Protein AF-A0A8M6Z2R4-F1 (afdb_monomer_lite)

pLDDT: mean 77.07, std 21.03, range [27.17, 95.81]

Foldseek 3Di:
DAEAAAEEAEACVFCVPVVVCCVVPPQVVVQVCCCVPPVYGYYYDYQPPDPDPVSRDDPVVSVVVQVVNVVRHDAHHYEYEDEFFPHDDFDDQKAQPVVLVVVVVVCVVVVHDCVVVPVQWDWDVVDVVTITGGPDRPPDPVDDTDTPPDDDDDPDDPDRDDPDYDYCPDDD

Sequence (172 aa):
MACVQVYLCSNPEDSVVERTLIRQKVFPRLREYCRSTYGLDFRVIDPYEATKPKNWPTQQERLRILEDCWNNSLHSFFVGLVGEQYGDACLPEQVEASEFQLILQVCQRMGFKTDVLEKCYRRDENTIPPSFCMLEPSRRCKQTSVQASNAFFYMERDSLDLLHFITISGCK

Radius of gyration: 19.29 Å; chains: 1; bounding box: 48×36×45 Å

Secondary structure (DSSP, 8-state):
--EEEEEEE--TTTSHHHHHHIIIIIHHHHHHHHHHHHS-EEEEE-TT-SSSGGGSPPHHHHHHHHHHHHHHSSS--EEEEE-SB----PPPSEEEHHHHHHHHHHHHHTT---HHHHHHEEEETTSSS-EEEESS--TT------B-SS-------SS----EEEE-----

Structure (mmCIF, N/CA/C/O backbone):
data_AF-A0A8M6Z2R4-F1
#
_entry.id   AF-A0A8M6Z2R4-F1
#
loop_
_atom_site.group_PDB
_atom_site.id
_atom_site.type_symbol
_atom_site.label_atom_id
_atom_site.label_alt_id
_atom_site.label_comp_id
_atom_site.label_asym_id
_atom_site.label_entity_id
_atom_site.label_seq_id
_atom_site.pdbx_PDB_ins_code
_atom_site.Cartn_x
_atom_site.Cartn_y
_atom_site.Cartn_z
_atom_site.occupancy
_atom_site.B_iso_or_equiv
_atom_site.auth_seq_id
_atom_site.auth_comp_id
_atom_site.auth_asym_id
_atom_site.auth_atom_id
_atom_site.pdbx_PDB_model_num
ATOM 1 N N . MET A 1 1 ? -20.241 -15.516 11.675 1.00 68.94 1 MET A N 1
ATOM 2 C CA . MET A 1 1 ? -20.640 -14.164 12.122 1.00 68.94 1 MET A CA 1
ATOM 3 C C . MET A 1 1 ? -20.086 -13.187 11.105 1.00 68.94 1 MET A C 1
ATOM 5 O O . MET A 1 1 ? -18.931 -13.345 10.731 1.00 68.94 1 MET A O 1
ATOM 9 N N . ALA A 1 2 ? -20.903 -12.271 10.598 1.00 84.75 2 ALA A N 1
ATOM 10 C CA . ALA A 1 2 ? -20.452 -11.267 9.639 1.00 84.75 2 ALA A CA 1
ATOM 11 C C . ALA A 1 2 ? -19.454 -10.297 10.314 1.00 84.75 2 ALA A C 1
ATOM 13 O O . ALA A 1 2 ? -19.608 -9.976 11.496 1.00 84.75 2 ALA A O 1
ATOM 14 N N . CYS A 1 3 ? -18.402 -9.898 9.593 1.00 85.25 3 CYS A N 1
ATOM 15 C CA . CYS A 1 3 ? -17.281 -9.120 10.127 1.00 85.25 3 CYS A CA 1
ATOM 16 C C . CYS A 1 3 ? -17.000 -7.909 9.236 1.00 85.25 3 CYS A C 1
ATOM 18 O O . CYS A 1 3 ? -16.876 -8.045 8.023 1.00 85.25 3 CYS A O 1
ATOM 20 N N . VAL A 1 4 ? -16.873 -6.731 9.842 1.00 86.12 4 VAL A N 1
ATOM 21 C CA . VAL A 1 4 ? -16.388 -5.527 9.163 1.00 86.12 4 VAL A CA 1
ATOM 22 C C . VAL A 1 4 ? -14.878 -5.457 9.358 1.00 86.12 4 VAL A C 1
ATOM 24 O O . VAL A 1 4 ? -14.408 -5.353 10.494 1.00 86.12 4 VAL A O 1
ATOM 27 N N . GLN A 1 5 ? -14.122 -5.520 8.264 1.00 87.06 5 GLN A N 1
ATOM 28 C CA . GLN A 1 5 ? -12.666 -5.383 8.273 1.00 87.06 5 GLN A CA 1
ATOM 29 C C . GLN A 1 5 ? -12.277 -4.025 7.714 1.00 87.06 5 GLN A C 1
ATOM 31 O O . GLN A 1 5 ? -12.668 -3.693 6.602 1.00 87.06 5 GLN A O 1
ATOM 36 N N . VAL A 1 6 ? -11.501 -3.259 8.476 1.00 88.00 6 VAL A N 1
ATOM 37 C CA . VAL A 1 6 ? -11.020 -1.931 8.088 1.00 88.00 6 VAL A CA 1
ATOM 38 C C . VAL A 1 6 ? -9.498 -1.931 8.039 1.00 88.00 6 VAL A C 1
ATOM 40 O O . VAL A 1 6 ? -8.845 -2.186 9.046 1.00 88.00 6 VAL A O 1
ATOM 43 N N . TYR A 1 7 ? -8.929 -1.612 6.886 1.00 89.44 7 TYR A N 1
ATOM 44 C CA . TYR A 1 7 ? -7.519 -1.320 6.690 1.00 89.44 7 TYR A CA 1
ATOM 45 C C . TYR A 1 7 ? -7.204 0.100 7.163 1.00 89.44 7 TYR A C 1
ATOM 47 O O . TYR A 1 7 ? -7.816 1.068 6.703 1.00 89.44 7 TYR A O 1
ATOM 55 N N . LEU A 1 8 ? -6.240 0.225 8.074 1.00 89.06 8 LEU A N 1
ATOM 56 C CA . LEU A 1 8 ? -5.723 1.513 8.521 1.00 89.06 8 LEU A CA 1
ATOM 57 C C . LEU A 1 8 ? -4.504 1.896 7.678 1.00 89.06 8 LEU A C 1
ATOM 59 O O . LEU A 1 8 ? -3.413 1.361 7.862 1.00 89.06 8 LEU A O 1
ATOM 63 N N . CYS A 1 9 ? -4.687 2.844 6.765 1.00 87.62 9 CYS A N 1
ATOM 64 C CA . CYS A 1 9 ? -3.608 3.406 5.969 1.00 87.62 9 CYS A CA 1
ATOM 65 C C . CYS A 1 9 ? -3.033 4.635 6.664 1.00 87.62 9 CYS A C 1
ATOM 67 O O . CYS A 1 9 ? -3.730 5.630 6.852 1.00 87.62 9 CYS A O 1
ATOM 69 N N . SER A 1 10 ? -1.755 4.597 7.019 1.00 86.12 10 SER A N 1
ATOM 70 C CA . SER A 1 10 ? -1.067 5.754 7.580 1.00 86.12 10 SER A CA 1
ATOM 71 C C . SER A 1 10 ? 0.442 5.662 7.391 1.00 86.12 10 SER A C 1
ATOM 73 O O . SER A 1 10 ? 0.979 4.589 7.104 1.00 86.12 10 SER A O 1
ATOM 75 N N . ASN A 1 11 ? 1.137 6.783 7.582 1.00 85.19 11 ASN A N 1
ATOM 76 C CA . ASN A 1 11 ? 2.575 6.756 7.816 1.00 85.19 11 ASN A CA 1
ATOM 77 C C . ASN A 1 11 ? 2.825 6.327 9.276 1.00 85.19 11 ASN A C 1
ATOM 79 O O . ASN A 1 11 ? 2.390 7.037 10.192 1.00 85.19 11 ASN A O 1
ATOM 83 N N . PRO A 1 12 ? 3.495 5.188 9.532 1.00 85.50 12 PRO A N 1
ATOM 84 C CA . PRO A 1 12 ? 3.684 4.693 10.888 1.00 85.50 12 PRO A CA 1
ATOM 85 C C . PRO A 1 12 ? 4.557 5.587 11.764 1.00 85.50 12 PRO A C 1
ATOM 87 O O . PRO A 1 12 ? 4.402 5.523 12.980 1.00 85.50 12 PRO A O 1
ATOM 90 N N . GLU A 1 13 ? 5.444 6.385 11.171 1.00 85.38 13 GLU A N 1
ATOM 91 C CA . GLU A 1 13 ? 6.361 7.270 11.895 1.00 85.38 13 GLU A CA 1
ATOM 92 C C . GLU A 1 13 ? 5.691 8.585 12.301 1.00 85.38 13 GLU A C 1
ATOM 94 O O . GLU A 1 13 ? 5.957 9.101 13.383 1.00 85.38 13 GLU A O 1
ATOM 99 N N . ASP A 1 14 ? 4.776 9.081 11.469 1.00 85.94 14 ASP A N 1
ATOM 100 C CA . ASP A 1 14 ? 4.087 10.359 11.676 1.00 85.94 14 ASP A CA 1
ATOM 101 C C . ASP A 1 14 ? 2.829 10.210 12.546 1.00 85.94 14 ASP A C 1
ATOM 103 O O . ASP A 1 14 ? 2.521 11.060 13.369 1.00 85.94 14 ASP A O 1
ATOM 107 N N . SER A 1 15 ? 2.126 9.078 12.431 1.00 87.88 15 SER A N 1
ATOM 108 C CA . SER A 1 15 ? 0.830 8.852 13.098 1.00 87.88 15 SER A CA 1
ATOM 109 C C . SER A 1 15 ? 0.908 8.038 14.400 1.00 87.88 15 SER A C 1
ATOM 111 O O . SER A 1 15 ? -0.045 7.347 14.771 1.00 87.88 15 SER A O 1
ATOM 113 N N . VAL A 1 16 ? 2.052 8.039 15.097 1.00 88.50 16 VAL A N 1
ATOM 114 C CA . VAL A 1 16 ? 2.282 7.181 16.283 1.00 88.50 16 VAL A CA 1
ATOM 115 C C . VAL A 1 16 ? 1.273 7.468 17.398 1.00 88.50 16 VAL A C 1
ATOM 117 O O . VAL A 1 16 ? 0.697 6.540 17.982 1.00 88.50 16 VAL A O 1
ATOM 120 N N . VAL A 1 17 ? 1.052 8.748 17.704 1.00 89.94 17 VAL A N 1
ATOM 121 C CA . VAL A 1 17 ? 0.176 9.181 18.802 1.00 89.94 17 VAL A CA 1
ATOM 122 C C . VAL A 1 17 ? -1.278 8.872 18.463 1.00 89.94 17 VAL A C 1
ATOM 124 O O . VAL A 1 17 ? -2.006 8.300 19.278 1.00 89.94 17 VAL A O 1
ATOM 127 N N . GLU A 1 18 ? -1.691 9.176 17.240 1.00 88.50 18 GLU A N 1
ATOM 128 C CA . GLU A 1 18 ? -3.052 9.016 16.750 1.00 88.50 18 GLU A CA 1
ATOM 129 C C . GLU A 1 18 ? -3.415 7.544 16.646 1.00 88.50 18 GLU A C 1
ATOM 131 O O . GLU A 1 18 ? -4.447 7.142 17.178 1.00 88.50 18 GLU A O 1
ATOM 136 N N . ARG A 1 19 ? -2.542 6.706 16.072 1.00 89.50 19 ARG A N 1
ATOM 137 C CA . ARG A 1 19 ? -2.745 5.249 16.038 1.00 89.50 19 ARG A CA 1
ATOM 138 C C . ARG A 1 19 ? -2.880 4.676 17.441 1.00 89.50 19 ARG A C 1
ATOM 140 O O . ARG A 1 19 ? -3.771 3.861 17.684 1.00 89.50 19 ARG A O 1
ATOM 147 N N . THR A 1 20 ? -2.051 5.132 18.380 1.00 90.31 20 THR A N 1
ATOM 148 C CA . THR A 1 20 ? -2.118 4.690 19.780 1.00 90.31 20 THR A CA 1
ATOM 149 C C . THR A 1 20 ? -3.448 5.084 20.422 1.00 90.31 20 THR A C 1
ATOM 151 O O . THR A 1 20 ? -4.127 4.237 21.009 1.00 90.31 20 THR A O 1
ATOM 154 N N . LEU A 1 21 ? -3.869 6.343 20.278 1.00 91.69 21 LEU A N 1
ATOM 155 C CA . LEU A 1 21 ? -5.124 6.845 20.839 1.00 91.69 21 LEU A CA 1
ATOM 156 C C . LEU A 1 21 ? -6.351 6.190 20.203 1.00 91.69 21 LEU A C 1
ATOM 158 O O . LEU A 1 21 ? -7.264 5.779 20.921 1.00 91.69 21 LEU A O 1
ATOM 162 N N . ILE A 1 22 ? -6.370 6.052 18.879 1.00 90.56 22 ILE A N 1
ATOM 163 C CA . ILE A 1 22 ? -7.442 5.390 18.133 1.00 90.56 22 ILE A CA 1
ATOM 164 C C . ILE A 1 22 ? -7.553 3.928 18.584 1.00 90.56 22 ILE A C 1
ATOM 166 O O . ILE A 1 22 ? -8.648 3.462 18.915 1.00 90.56 22 ILE A O 1
ATOM 170 N N . ARG A 1 23 ? -6.427 3.216 18.697 1.00 91.06 23 ARG A N 1
ATOM 171 C CA . ARG A 1 23 ? -6.404 1.823 19.154 1.00 91.06 23 ARG A CA 1
ATOM 172 C C . ARG A 1 23 ? -6.907 1.658 20.584 1.00 91.06 23 ARG A C 1
ATOM 174 O O . ARG A 1 23 ? -7.620 0.699 20.865 1.00 91.06 23 ARG A O 1
ATOM 181 N N . GLN A 1 24 ? -6.550 2.572 21.482 1.00 92.31 24 GLN A N 1
ATOM 182 C CA . GLN A 1 24 ? -6.943 2.494 22.891 1.00 92.31 24 GLN A CA 1
ATOM 183 C C . GLN A 1 24 ? -8.385 2.950 23.138 1.00 92.31 24 GLN A C 1
ATOM 185 O O . GLN A 1 24 ? -9.075 2.368 23.973 1.00 92.31 24 GLN A O 1
ATOM 190 N N . LYS A 1 25 ? -8.848 3.997 22.446 1.00 91.50 25 LYS A N 1
ATOM 191 C CA . LYS A 1 25 ? -10.119 4.669 22.761 1.00 91.50 25 LYS A CA 1
ATOM 192 C C . LYS A 1 25 ? -11.232 4.393 21.755 1.00 91.50 25 LYS A C 1
ATOM 194 O O . LYS A 1 25 ? -12.391 4.324 22.159 1.00 91.50 25 LYS A O 1
ATOM 199 N N . VAL A 1 26 ? -10.908 4.256 20.470 1.00 90.69 26 VAL A N 1
ATOM 200 C CA . VAL A 1 26 ? -11.900 4.203 19.384 1.00 90.69 26 VAL A CA 1
ATOM 201 C C . VAL A 1 26 ? -12.226 2.762 19.003 1.00 90.69 26 VAL A C 1
ATOM 203 O O . VAL A 1 26 ? -13.393 2.378 19.056 1.00 90.69 26 VAL A O 1
ATOM 206 N N . PHE A 1 27 ? -11.224 1.932 18.690 1.00 90.62 27 PHE A N 1
ATOM 207 C CA . PHE A 1 27 ? -11.462 0.551 18.240 1.00 90.62 27 PHE A CA 1
ATOM 208 C C . PHE A 1 27 ? -12.267 -0.306 19.230 1.00 90.62 27 PHE A C 1
ATOM 210 O O . PHE A 1 27 ? -13.164 -1.017 18.773 1.00 90.62 27 PHE A O 1
ATOM 217 N N . PRO A 1 28 ? -12.038 -0.246 20.560 1.00 93.81 28 PRO A N 1
ATOM 218 C CA . PRO A 1 28 ? -12.834 -1.027 21.505 1.00 93.81 28 PRO A CA 1
ATOM 219 C C . PRO A 1 28 ? -14.302 -0.590 21.530 1.00 93.81 28 PRO A C 1
ATOM 221 O O . PRO A 1 28 ? -15.194 -1.433 21.567 1.00 93.81 28 PRO A O 1
ATOM 224 N N . ARG A 1 29 ? -14.559 0.723 21.451 1.00 93.31 29 ARG A N 1
ATOM 225 C CA . ARG A 1 29 ? -15.919 1.279 21.440 1.00 93.31 29 ARG A CA 1
ATOM 226 C C . ARG A 1 29 ? -16.667 0.926 20.161 1.00 93.31 29 ARG A C 1
ATOM 228 O O . ARG A 1 29 ? -17.821 0.522 20.240 1.00 93.31 29 ARG A O 1
ATOM 235 N N . LEU A 1 30 ? -16.008 1.034 19.006 1.00 90.06 30 LEU A N 1
ATOM 236 C CA . LEU A 1 30 ? -16.590 0.631 17.723 1.00 90.06 30 LEU A CA 1
ATOM 237 C C . LEU A 1 30 ? -16.916 -0.860 17.699 1.00 90.06 30 LEU A C 1
ATOM 239 O O . LEU A 1 30 ? -18.010 -1.237 17.296 1.00 90.06 30 LEU A O 1
ATOM 243 N N . ARG A 1 31 ? -16.009 -1.704 18.201 1.00 92.25 31 ARG A N 1
ATOM 244 C CA . ARG A 1 31 ? -16.250 -3.144 18.301 1.00 92.25 31 ARG A CA 1
ATOM 245 C C . ARG A 1 31 ? -17.448 -3.469 19.182 1.00 92.25 31 ARG A C 1
ATOM 247 O O . ARG A 1 31 ? -18.293 -4.260 18.774 1.00 92.25 31 ARG A O 1
ATOM 254 N N . GLU A 1 32 ? -17.545 -2.846 20.355 1.00 94.50 32 GLU A N 1
ATOM 255 C CA . GLU A 1 32 ? -18.699 -3.038 21.234 1.00 94.50 32 GLU A CA 1
ATOM 256 C C . GLU A 1 32 ? -19.997 -2.573 20.570 1.00 94.50 32 GLU A C 1
ATOM 258 O O . GLU A 1 32 ? -21.003 -3.277 20.614 1.00 94.50 32 GLU A O 1
ATOM 263 N N . TYR A 1 33 ? -19.968 -1.415 19.910 1.00 92.06 33 TYR A N 1
ATOM 264 C CA . TYR A 1 33 ? -21.122 -0.852 19.217 1.00 92.06 33 TYR A CA 1
ATOM 265 C C . TYR A 1 33 ? -21.609 -1.756 18.075 1.00 92.06 33 TYR A C 1
ATOM 267 O O . TYR A 1 33 ? -22.792 -2.091 18.026 1.00 92.06 33 TYR A O 1
ATOM 275 N N . CYS A 1 34 ? -20.706 -2.219 17.204 1.00 89.00 34 CYS A N 1
ATOM 276 C CA . CYS A 1 34 ? -21.031 -3.146 16.118 1.00 89.00 34 CYS A CA 1
ATOM 277 C C . CYS A 1 34 ? -21.599 -4.470 16.645 1.00 89.00 34 CYS A C 1
ATOM 279 O O . CYS A 1 34 ? -22.587 -4.980 16.109 1.00 89.00 34 CYS A O 1
ATOM 281 N N . ARG A 1 35 ? -21.022 -4.993 17.733 1.00 93.12 35 ARG A N 1
ATOM 282 C CA . ARG A 1 35 ? -21.461 -6.247 18.348 1.00 93.12 35 ARG A CA 1
ATOM 283 C C . ARG A 1 35 ? -22.840 -6.127 18.990 1.00 93.12 35 ARG A C 1
ATOM 285 O O . ARG A 1 35 ? -23.686 -6.981 18.755 1.00 93.12 35 ARG A O 1
ATOM 292 N N . SER A 1 36 ? -23.064 -5.088 19.789 1.00 94.44 36 SER A N 1
ATOM 293 C CA . SER A 1 36 ? -24.311 -4.886 20.543 1.00 94.44 36 SER A CA 1
ATOM 294 C C . SER A 1 36 ? -25.478 -4.410 19.676 1.00 94.44 36 SER A C 1
ATOM 296 O O . SER A 1 36 ? -26.610 -4.817 19.918 1.00 94.44 36 SER A O 1
ATOM 298 N N . THR A 1 37 ? -25.213 -3.585 18.660 1.00 92.94 37 THR A N 1
ATOM 299 C CA . THR A 1 37 ? -26.262 -2.964 17.830 1.00 92.94 37 THR A CA 1
ATOM 300 C C . THR A 1 37 ? -26.627 -3.821 16.620 1.00 92.94 37 THR A C 1
ATOM 302 O O . THR A 1 37 ? -27.797 -3.901 16.260 1.00 92.94 37 THR A O 1
ATOM 305 N N . TYR A 1 38 ? -25.640 -4.473 15.995 1.00 89.62 38 TYR A N 1
ATOM 306 C CA . TYR A 1 38 ? -25.831 -5.191 14.728 1.00 89.62 38 TYR A CA 1
ATOM 307 C C . TYR A 1 38 ? -25.484 -6.683 14.804 1.00 89.62 38 TYR A C 1
ATOM 309 O O . TYR A 1 38 ? -25.690 -7.403 13.830 1.00 89.62 38 TYR A O 1
ATOM 317 N N . GLY A 1 39 ? -24.936 -7.171 15.925 1.00 90.25 39 GLY A N 1
ATOM 318 C CA . GLY A 1 39 ? -24.462 -8.555 16.019 1.00 90.25 39 GLY A CA 1
ATOM 319 C C . GLY A 1 39 ? -23.286 -8.852 15.080 1.00 90.25 39 GLY A C 1
ATOM 320 O O . GLY A 1 39 ? -23.124 -9.991 14.640 1.00 90.25 39 GLY A O 1
ATOM 321 N N . LEU A 1 40 ? -22.482 -7.835 14.750 1.00 89.50 40 LEU A N 1
ATOM 322 C CA . LEU A 1 40 ? -21.337 -7.929 13.840 1.00 89.50 40 LEU A CA 1
ATOM 323 C C . LEU A 1 40 ? -20.017 -7.837 14.606 1.00 89.50 40 LEU A C 1
ATOM 325 O O . LEU A 1 40 ? -19.917 -7.110 15.595 1.00 89.50 40 LEU A O 1
ATOM 329 N N . ASP A 1 41 ? -18.990 -8.546 14.136 1.00 89.69 41 ASP A N 1
ATOM 330 C CA . ASP A 1 41 ? -17.624 -8.309 14.612 1.00 89.69 41 ASP A CA 1
ATOM 331 C C . ASP A 1 41 ? -16.997 -7.140 13.839 1.00 89.69 41 ASP A C 1
ATOM 333 O O . ASP A 1 41 ? -17.318 -6.895 12.675 1.00 89.69 41 ASP A O 1
ATOM 337 N N . PHE A 1 42 ? -16.086 -6.424 14.489 1.00 89.56 42 PHE A N 1
ATOM 338 C CA . PHE A 1 42 ? -15.370 -5.295 13.908 1.00 89.56 42 PHE A CA 1
ATOM 339 C C . PHE A 1 42 ? -13.873 -5.487 14.123 1.00 89.56 42 PHE A C 1
ATOM 341 O O . PHE A 1 42 ? -13.389 -5.591 15.258 1.00 89.56 42 PHE A O 1
AT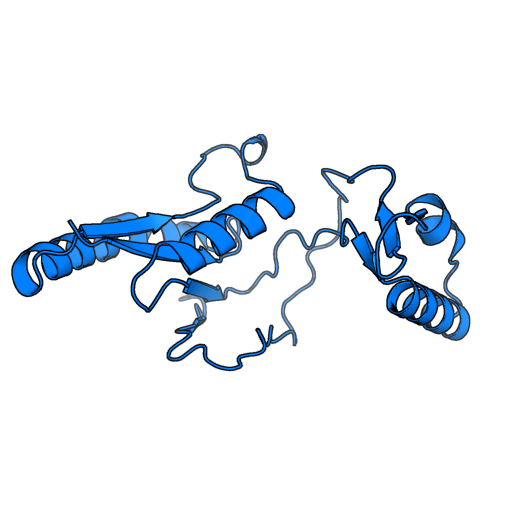OM 348 N N . ARG A 1 43 ? -13.126 -5.518 13.022 1.00 90.00 43 ARG A N 1
ATOM 349 C CA . ARG A 1 43 ? -11.685 -5.743 13.010 1.00 90.00 43 ARG A CA 1
ATOM 350 C C . ARG A 1 43 ? -10.998 -4.617 12.263 1.00 90.00 43 ARG A C 1
ATOM 352 O O . ARG A 1 43 ? -11.367 -4.286 11.144 1.00 90.00 43 ARG A O 1
ATOM 359 N N . VAL A 1 44 ? -9.945 -4.090 12.871 1.00 90.19 44 VAL A N 1
ATOM 360 C CA . VAL A 1 44 ? -9.043 -3.157 12.202 1.00 90.19 44 VAL A CA 1
ATOM 361 C C . VAL A 1 44 ? -7.731 -3.865 11.936 1.00 90.19 44 VAL A C 1
ATOM 363 O O . VAL A 1 44 ? -7.202 -4.531 12.826 1.00 90.19 44 VAL A O 1
ATOM 366 N N . ILE A 1 45 ? -7.248 -3.742 10.707 1.00 91.19 45 ILE A N 1
ATOM 367 C CA . ILE A 1 45 ? -5.971 -4.267 10.257 1.00 91.19 45 ILE A CA 1
ATOM 368 C C . ILE A 1 45 ? -5.032 -3.081 10.097 1.00 91.19 45 ILE A C 1
ATOM 370 O O . ILE A 1 45 ? -5.165 -2.273 9.179 1.00 91.19 45 ILE A O 1
ATOM 374 N N . ASP A 1 46 ? -4.104 -2.978 11.040 1.00 91.50 46 ASP A N 1
ATOM 375 C CA . ASP A 1 46 ? -3.019 -2.012 11.008 1.00 91.50 46 ASP A CA 1
ATOM 376 C C . ASP A 1 46 ? -1.742 -2.731 10.536 1.00 91.50 46 ASP A C 1
ATOM 378 O O . ASP A 1 46 ? -1.180 -3.532 11.292 1.00 91.50 46 ASP A O 1
ATOM 382 N N . PRO A 1 47 ? -1.269 -2.478 9.302 1.00 89.69 47 PRO A N 1
ATOM 383 C CA . PRO A 1 47 ? -0.099 -3.160 8.748 1.00 89.69 47 PRO A CA 1
ATOM 384 C C . PRO A 1 47 ? 1.181 -2.904 9.556 1.00 89.69 47 PRO A C 1
ATOM 386 O O . PRO A 1 47 ? 2.114 -3.700 9.497 1.00 89.69 47 PRO A O 1
ATOM 389 N N . TYR A 1 48 ? 1.241 -1.832 10.349 1.00 89.44 48 TYR A N 1
ATOM 390 C CA . TYR A 1 48 ? 2.423 -1.466 11.128 1.00 89.44 48 TYR A CA 1
ATOM 391 C C . TYR A 1 48 ? 2.246 -1.743 12.620 1.00 89.44 48 TYR A C 1
ATOM 393 O O . TYR A 1 48 ? 2.857 -1.072 13.454 1.00 89.44 48 TYR A O 1
ATOM 401 N N . GLU A 1 49 ? 1.385 -2.695 12.983 1.00 86.62 49 GLU A N 1
ATOM 402 C CA . GLU A 1 49 ? 1.177 -3.103 14.374 1.00 86.62 49 GLU A CA 1
ATOM 403 C C . GLU A 1 49 ? 2.471 -3.614 15.036 1.00 86.62 49 GLU A C 1
ATOM 405 O O . GLU A 1 49 ? 2.657 -3.484 16.250 1.00 86.62 49 GLU A O 1
ATOM 410 N N . ALA A 1 50 ? 3.393 -4.168 14.246 1.00 85.19 50 ALA A N 1
ATOM 411 C CA . ALA A 1 50 ? 4.675 -4.633 14.746 1.00 85.19 50 ALA A CA 1
ATOM 412 C C . ALA A 1 50 ? 5.525 -3.475 15.300 1.00 85.19 50 ALA A C 1
ATOM 414 O O . ALA A 1 50 ? 5.786 -2.480 14.626 1.00 85.19 50 ALA A O 1
ATOM 415 N N . THR A 1 51 ? 6.060 -3.661 16.510 1.00 81.00 51 THR A N 1
ATOM 416 C CA . THR A 1 51 ? 6.873 -2.651 17.211 1.00 81.00 51 THR A CA 1
ATOM 417 C C . THR A 1 51 ? 8.172 -2.297 16.484 1.00 81.00 51 THR A C 1
ATOM 419 O O . THR A 1 51 ? 8.715 -1.215 16.678 1.00 81.00 51 THR A O 1
ATOM 422 N N . LYS A 1 52 ? 8.728 -3.223 15.692 1.00 83.44 52 LYS A N 1
ATOM 423 C CA . LYS A 1 52 ? 10.026 -3.039 15.029 1.00 83.44 52 LYS A CA 1
ATOM 424 C C . LYS A 1 52 ? 9.823 -2.770 13.534 1.00 83.44 52 LYS A C 1
ATOM 426 O O . LYS A 1 52 ? 9.280 -3.658 12.876 1.00 83.44 52 LYS A O 1
ATOM 431 N N . PRO A 1 53 ? 10.385 -1.681 12.972 1.00 83.88 53 PRO A N 1
ATOM 432 C CA . PRO A 1 53 ? 10.253 -1.358 11.547 1.00 83.88 53 PRO A CA 1
ATOM 433 C C . PRO A 1 53 ? 10.706 -2.465 10.595 1.00 83.88 53 PRO A C 1
ATOM 435 O O . PRO A 1 53 ? 10.136 -2.670 9.535 1.00 83.88 53 PRO A O 1
ATOM 438 N N . LYS A 1 54 ? 11.699 -3.265 11.003 1.00 83.12 54 LYS A N 1
ATOM 439 C CA . LYS A 1 54 ? 12.179 -4.417 10.219 1.00 83.12 54 LYS A CA 1
ATOM 440 C C . LYS A 1 54 ? 11.127 -5.510 9.968 1.00 83.12 54 LYS A C 1
ATOM 442 O O . LYS A 1 54 ? 11.370 -6.380 9.141 1.00 83.12 54 LYS A O 1
ATOM 447 N N . ASN A 1 55 ? 10.041 -5.508 10.739 1.00 85.94 55 ASN A N 1
ATOM 448 C CA . ASN A 1 55 ? 8.941 -6.460 10.632 1.00 85.94 55 ASN A CA 1
ATOM 449 C C . ASN A 1 55 ? 7.726 -5.836 9.929 1.00 85.94 55 ASN A C 1
ATOM 451 O O . ASN A 1 55 ? 6.669 -6.460 9.901 1.00 85.94 55 ASN A O 1
ATOM 455 N N . TRP A 1 56 ? 7.834 -4.596 9.446 1.00 88.12 56 TRP A N 1
ATOM 456 C CA . TRP A 1 56 ? 6.759 -3.977 8.686 1.00 88.12 56 TRP A CA 1
ATOM 457 C C . TRP A 1 56 ? 6.627 -4.632 7.310 1.00 88.12 56 TRP A C 1
ATOM 459 O O . TRP A 1 56 ? 7.639 -5.045 6.733 1.00 88.12 56 TRP A O 1
ATOM 469 N N . PRO A 1 57 ? 5.393 -4.733 6.797 1.00 86.31 57 PRO A N 1
ATOM 470 C CA . PRO A 1 57 ? 5.132 -5.354 5.514 1.00 86.31 57 PRO A CA 1
ATOM 471 C C . PRO A 1 57 ? 5.736 -4.534 4.377 1.00 86.31 57 PRO A C 1
ATOM 473 O O . PRO A 1 57 ? 5.761 -3.301 4.394 1.00 86.31 57 PRO A O 1
ATOM 476 N N . THR A 1 58 ? 6.180 -5.252 3.355 1.00 82.62 58 THR A N 1
ATOM 477 C CA . THR A 1 58 ? 6.523 -4.704 2.043 1.00 82.62 58 THR A CA 1
ATOM 478 C C . THR A 1 58 ? 5.304 -4.074 1.371 1.00 82.62 58 THR A C 1
ATOM 480 O O . THR A 1 58 ? 4.156 -4.296 1.763 1.00 82.62 58 THR A O 1
ATOM 483 N N . GLN A 1 59 ? 5.532 -3.299 0.309 1.00 80.00 59 GLN A N 1
ATOM 484 C CA . GLN A 1 59 ? 4.440 -2.716 -0.465 1.00 80.00 59 GLN A CA 1
ATOM 485 C C . GLN A 1 59 ? 3.498 -3.788 -1.029 1.00 80.00 59 GLN A C 1
ATOM 487 O O . GLN A 1 59 ? 2.285 -3.625 -0.918 1.00 80.00 59 GLN A O 1
ATOM 492 N N . GLN A 1 60 ? 4.033 -4.896 -1.551 1.00 80.19 60 GLN A N 1
ATOM 493 C CA . GLN A 1 60 ? 3.216 -6.013 -2.036 1.00 80.19 60 GLN A CA 1
ATOM 494 C C . GLN A 1 60 ? 2.366 -6.640 -0.929 1.00 80.19 60 GLN A C 1
ATOM 496 O O . GLN A 1 60 ? 1.186 -6.904 -1.135 1.00 80.19 60 GLN A O 1
ATOM 501 N N . GLU A 1 61 ? 2.939 -6.867 0.254 1.00 86.06 61 GLU A N 1
ATOM 502 C CA . GLU A 1 61 ? 2.190 -7.412 1.391 1.00 86.06 61 GLU A CA 1
ATOM 503 C C . GLU A 1 61 ? 1.081 -6.454 1.840 1.00 86.06 61 GLU A C 1
ATOM 505 O O . GLU A 1 61 ? -0.028 -6.904 2.108 1.00 86.06 61 GLU A O 1
ATOM 510 N N . ARG A 1 62 ? 1.331 -5.136 1.848 1.00 87.31 62 ARG A N 1
ATOM 511 C CA . ARG A 1 62 ? 0.290 -4.132 2.130 1.00 87.31 62 ARG A CA 1
ATOM 512 C C . ARG A 1 62 ? -0.850 -4.186 1.113 1.00 87.31 62 ARG A C 1
ATOM 514 O O . ARG A 1 62 ? -2.007 -4.138 1.518 1.00 87.31 62 ARG A O 1
ATOM 521 N N . LEU A 1 63 ? -0.536 -4.304 -0.178 1.00 86.19 63 LEU A N 1
ATOM 522 C CA . LEU A 1 63 ? -1.547 -4.415 -1.234 1.00 86.19 63 LEU A CA 1
ATOM 523 C C . LEU A 1 63 ? -2.371 -5.700 -1.105 1.00 86.19 63 LEU A C 1
ATOM 525 O O . LEU A 1 63 ? -3.589 -5.633 -1.212 1.00 86.19 63 LEU A O 1
ATOM 529 N N . ARG A 1 64 ? -1.742 -6.836 -0.775 1.00 88.44 64 ARG A N 1
ATOM 530 C CA . ARG A 1 64 ? -2.461 -8.093 -0.496 1.00 88.44 64 ARG A CA 1
ATOM 531 C C . ARG A 1 64 ? -3.402 -7.960 0.698 1.00 88.44 64 ARG A C 1
ATOM 533 O O . ARG A 1 64 ? -4.552 -8.355 0.610 1.00 88.44 64 ARG A O 1
ATOM 540 N N . ILE A 1 65 ? -2.943 -7.350 1.792 1.00 89.75 65 ILE A N 1
ATOM 541 C CA . ILE A 1 65 ? -3.788 -7.101 2.970 1.00 89.75 65 ILE A CA 1
ATOM 542 C C . ILE A 1 65 ? -4.970 -6.187 2.611 1.00 89.75 65 ILE A C 1
ATOM 544 O O . ILE A 1 65 ? -6.084 -6.389 3.091 1.00 89.75 65 ILE A O 1
ATOM 548 N N . LEU A 1 66 ? -4.734 -5.164 1.788 1.00 88.00 66 LEU A N 1
ATOM 549 C CA . LEU A 1 66 ? -5.779 -4.261 1.317 1.00 88.00 66 LEU A CA 1
ATOM 550 C C . LEU A 1 66 ? -6.814 -4.999 0.453 1.00 88.00 66 LEU A C 1
ATOM 552 O O . LEU A 1 66 ? -8.012 -4.803 0.646 1.00 88.00 66 LEU A O 1
ATOM 556 N N . GLU A 1 67 ? -6.359 -5.868 -0.447 1.00 87.19 67 GLU A N 1
ATOM 557 C CA . GLU A 1 67 ? -7.201 -6.727 -1.285 1.00 87.19 67 GLU A CA 1
ATOM 558 C C . GLU A 1 67 ? -7.985 -7.755 -0.451 1.00 87.19 67 GLU A C 1
ATOM 560 O O . GLU A 1 67 ? -9.175 -7.974 -0.677 1.00 87.19 67 GLU A O 1
ATOM 565 N N . ASP A 1 68 ? -7.376 -8.322 0.590 1.00 87.31 68 ASP A N 1
ATOM 566 C CA . ASP A 1 68 ? -8.068 -9.190 1.543 1.00 87.31 68 ASP A CA 1
ATOM 567 C C . ASP A 1 68 ? -9.173 -8.427 2.286 1.00 87.31 68 ASP A C 1
ATOM 569 O O . ASP A 1 68 ? -10.280 -8.942 2.455 1.00 87.31 68 ASP A O 1
ATOM 573 N N . CYS A 1 69 ? -8.907 -7.192 2.721 1.00 86.00 69 CYS A N 1
ATOM 574 C CA . CYS A 1 69 ? -9.922 -6.329 3.328 1.00 86.00 69 CYS A CA 1
ATOM 575 C C . CYS A 1 69 ? -11.052 -5.999 2.346 1.00 86.00 69 CYS A C 1
ATOM 577 O O . CYS A 1 69 ? -12.211 -5.981 2.755 1.00 86.00 69 CYS A O 1
ATOM 579 N N . TRP A 1 70 ? -10.725 -5.764 1.074 1.00 84.31 70 TRP A N 1
ATOM 580 C CA . TRP A 1 70 ? -11.700 -5.522 0.011 1.00 84.31 70 TRP A CA 1
ATOM 581 C C . TRP A 1 70 ? -12.629 -6.725 -0.189 1.00 84.31 70 TRP A C 1
ATOM 583 O O . TRP A 1 70 ? -13.846 -6.576 -0.171 1.00 84.31 70 TRP A O 1
ATOM 593 N N . ASN A 1 71 ? -12.062 -7.926 -0.320 1.00 84.31 71 ASN A N 1
ATOM 594 C CA . ASN A 1 71 ? -12.820 -9.139 -0.628 1.00 84.31 71 ASN A CA 1
ATOM 595 C C . ASN A 1 71 ? -13.655 -9.663 0.550 1.00 84.31 71 ASN A C 1
ATOM 597 O O . ASN A 1 71 ? -14.675 -10.317 0.336 1.00 84.31 71 ASN A O 1
ATOM 601 N N . ASN A 1 72 ? -13.218 -9.421 1.790 1.00 83.19 72 ASN A N 1
ATOM 602 C CA . ASN A 1 72 ? -13.826 -10.031 2.977 1.00 83.19 72 ASN A CA 1
ATOM 603 C C . ASN A 1 72 ? -14.678 -9.068 3.825 1.00 83.19 72 ASN A C 1
ATOM 605 O O . ASN A 1 72 ? -15.422 -9.528 4.695 1.00 83.19 72 ASN A O 1
ATOM 609 N N . SER A 1 73 ? -14.582 -7.749 3.619 1.00 76.50 73 SER A N 1
ATOM 610 C CA . SER A 1 73 ? -15.375 -6.769 4.371 1.00 76.50 73 SER A CA 1
ATOM 611 C C . SER A 1 73 ? -16.736 -6.522 3.723 1.00 76.50 73 SER A C 1
ATOM 613 O O . SER A 1 73 ? -16.888 -6.592 2.510 1.00 76.50 73 SER A O 1
ATOM 615 N N . LEU A 1 74 ? -17.744 -6.196 4.536 1.00 70.69 74 LEU A N 1
ATOM 616 C CA . LEU A 1 74 ? -19.109 -6.014 4.040 1.00 70.69 74 LEU A CA 1
ATOM 617 C C . LEU A 1 74 ? -19.304 -4.758 3.177 1.00 70.69 74 LEU A C 1
ATOM 619 O O . LEU A 1 74 ? -20.100 -4.833 2.254 1.00 70.69 74 LEU A O 1
ATOM 623 N N . HIS A 1 75 ? -18.665 -3.621 3.489 1.00 64.50 75 HIS A N 1
ATOM 624 C CA . HIS A 1 75 ? -18.920 -2.340 2.794 1.00 64.50 75 HIS A CA 1
ATOM 625 C C . HIS A 1 75 ? -17.762 -1.338 2.929 1.00 64.50 75 HIS A C 1
ATOM 627 O O . HIS A 1 75 ? -17.189 -0.890 1.942 1.00 64.50 75 HIS A O 1
ATOM 633 N N . SER A 1 76 ? -17.405 -0.970 4.163 1.00 65.62 76 SER A N 1
ATOM 634 C CA . SER A 1 76 ? -16.341 0.003 4.432 1.00 65.62 76 SER A CA 1
ATOM 635 C C . SER A 1 76 ? -15.101 -0.719 4.924 1.00 65.62 76 SER A C 1
ATOM 637 O O . SER A 1 76 ? -15.133 -1.373 5.968 1.00 65.62 76 SER A O 1
ATOM 639 N N . PHE A 1 77 ? -14.008 -0.585 4.178 1.00 72.44 77 PHE A N 1
ATOM 640 C CA . PHE A 1 77 ? -12.791 -1.345 4.442 1.00 72.44 77 PHE A CA 1
ATOM 641 C C . PHE A 1 77 ? -11.528 -0.493 4.535 1.00 72.44 77 PHE A C 1
ATOM 643 O O . PHE A 1 77 ? -10.454 -1.053 4.709 1.00 72.44 77 PHE A O 1
ATOM 650 N N . PHE A 1 78 ? -11.618 0.837 4.454 1.00 82.06 78 PHE A N 1
ATOM 651 C CA . PHE A 1 78 ? -10.434 1.695 4.410 1.00 82.06 78 PHE A CA 1
ATOM 652 C C . PHE A 1 78 ? -10.598 2.969 5.238 1.00 82.06 78 PHE A C 1
ATOM 654 O O . PHE A 1 78 ? -11.578 3.700 5.092 1.00 82.06 78 PHE A O 1
ATOM 661 N N . VAL A 1 79 ? -9.599 3.255 6.072 1.00 86.19 79 VAL A N 1
ATOM 662 C CA . VAL A 1 79 ? -9.444 4.517 6.802 1.00 86.19 79 VAL A CA 1
ATOM 663 C C . VAL A 1 79 ? -8.033 5.037 6.564 1.00 86.19 79 VAL A C 1
ATOM 665 O O . VAL A 1 79 ? -7.059 4.345 6.851 1.00 86.19 79 VAL A O 1
ATOM 668 N N . GLY A 1 80 ? -7.929 6.267 6.061 1.00 87.12 80 GLY A N 1
ATOM 669 C CA . GLY A 1 80 ? -6.657 6.958 5.863 1.00 87.12 80 GLY A CA 1
ATOM 670 C C . GLY A 1 80 ? -6.392 7.980 6.965 1.00 87.12 80 GLY A C 1
ATOM 671 O O . GLY A 1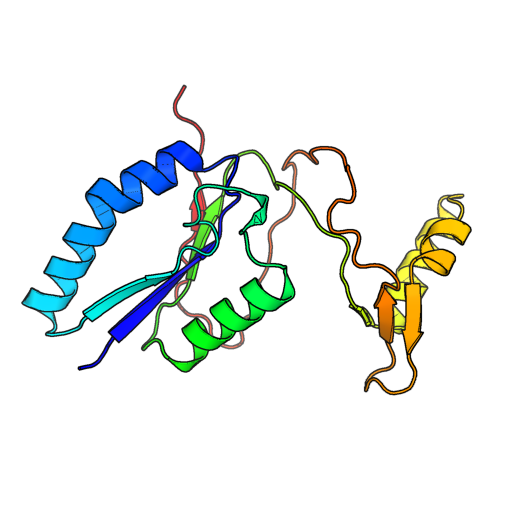 80 ? -7.213 8.877 7.169 1.00 87.12 80 GLY A O 1
ATOM 672 N N . LEU A 1 81 ? -5.246 7.870 7.640 1.00 84.19 81 LEU A N 1
ATOM 673 C CA . LEU A 1 81 ? -4.685 8.930 8.475 1.00 84.19 81 LEU A CA 1
ATOM 674 C C . LEU A 1 81 ? -3.682 9.721 7.639 1.00 84.19 81 LEU A C 1
ATOM 676 O O . LEU A 1 81 ? -2.643 9.190 7.238 1.00 84.19 81 LEU A O 1
ATOM 680 N N . VAL A 1 82 ? -4.006 10.983 7.383 1.00 84.12 82 VAL A N 1
ATOM 681 C CA . VAL A 1 82 ? -3.136 11.895 6.638 1.00 84.12 82 VAL A CA 1
ATOM 682 C C . VAL A 1 82 ? -2.484 12.841 7.637 1.00 84.12 82 VAL A C 1
ATOM 684 O O . VAL A 1 82 ? -3.195 13.600 8.296 1.00 84.12 82 VAL A O 1
ATOM 687 N N . GLY A 1 83 ? -1.161 12.755 7.760 1.00 79.44 83 GLY A N 1
ATOM 688 C CA . GLY A 1 83 ? -0.348 13.652 8.580 1.00 79.44 83 GLY A CA 1
ATOM 689 C C . GLY A 1 83 ? 0.491 14.616 7.734 1.00 79.44 83 GLY A C 1
ATOM 690 O O . GLY A 1 83 ? 0.162 14.895 6.579 1.00 79.44 83 GLY A O 1
ATOM 691 N N . GLU A 1 84 ? 1.576 15.129 8.311 1.00 81.12 84 GLU A N 1
ATOM 692 C CA . GLU A 1 84 ? 2.474 16.112 7.689 1.00 81.12 84 GLU A CA 1
ATOM 693 C C . GLU A 1 84 ? 3.573 15.459 6.831 1.00 81.12 84 GLU A C 1
ATOM 695 O O . GLU A 1 84 ? 4.174 16.112 5.969 1.00 81.12 84 GLU A O 1
ATOM 700 N N . GLN A 1 85 ? 3.841 14.166 7.038 1.00 76.12 85 GLN A N 1
ATOM 701 C CA . GLN A 1 85 ? 4.909 13.437 6.355 1.00 76.12 85 GLN A CA 1
ATOM 702 C C . GLN A 1 85 ? 4.356 12.334 5.446 1.00 76.12 85 GLN A C 1
ATOM 704 O O . GLN A 1 85 ? 3.635 11.445 5.903 1.00 76.12 85 GLN A O 1
ATOM 709 N N . TYR A 1 86 ? 4.796 12.302 4.179 1.00 67.38 86 TYR A N 1
ATOM 710 C CA . TYR A 1 86 ? 4.486 11.190 3.264 1.00 67.38 86 TYR A CA 1
ATOM 711 C C . TYR A 1 86 ? 5.063 9.845 3.727 1.00 67.38 86 TYR A C 1
ATOM 713 O O . TYR A 1 86 ? 4.541 8.794 3.360 1.00 67.38 86 TYR A O 1
ATOM 721 N N . GLY A 1 87 ? 6.118 9.884 4.543 1.00 70.38 87 GLY A N 1
ATOM 722 C CA . GLY A 1 87 ? 6.868 8.705 4.963 1.00 70.38 87 GLY A CA 1
ATOM 723 C C . GLY A 1 87 ? 7.788 8.178 3.867 1.00 70.38 87 GLY A C 1
ATOM 724 O O . GLY A 1 87 ? 8.112 8.887 2.909 1.00 70.38 87 GLY A O 1
ATOM 725 N N . ASP A 1 88 ? 8.205 6.923 4.024 1.00 66.69 88 ASP A N 1
ATOM 726 C CA . ASP A 1 88 ? 9.062 6.222 3.070 1.00 66.69 88 ASP A CA 1
ATOM 727 C C . ASP A 1 88 ? 8.301 5.938 1.762 1.00 66.69 88 ASP A C 1
ATOM 729 O O . ASP A 1 88 ? 7.628 4.913 1.606 1.00 66.69 88 ASP A O 1
ATOM 733 N N . ALA A 1 89 ? 8.409 6.856 0.799 1.00 66.94 89 ALA A N 1
ATOM 734 C CA . ALA A 1 89 ? 7.978 6.614 -0.571 1.00 66.94 89 ALA A CA 1
ATOM 735 C C . ALA A 1 89 ? 8.945 5.620 -1.232 1.00 66.94 89 ALA 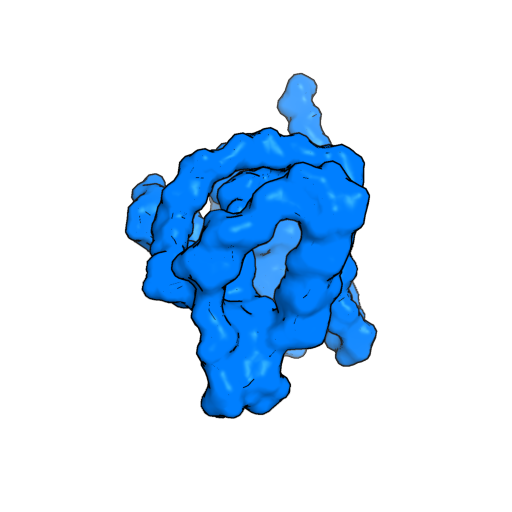A C 1
ATOM 737 O O . ALA A 1 89 ? 10.046 5.978 -1.654 1.00 66.94 89 ALA A O 1
ATOM 738 N N . CYS A 1 90 ? 8.547 4.349 -1.299 1.00 70.56 90 CYS A N 1
ATOM 739 C CA . CYS A 1 90 ? 9.295 3.343 -2.043 1.00 70.56 90 CYS A CA 1
ATOM 740 C C . CYS A 1 90 ? 9.140 3.569 -3.547 1.00 70.56 90 CYS A C 1
ATOM 742 O O . CYS A 1 90 ? 8.052 3.876 -4.038 1.00 70.56 90 CYS A O 1
ATOM 744 N N . LEU A 1 91 ? 10.228 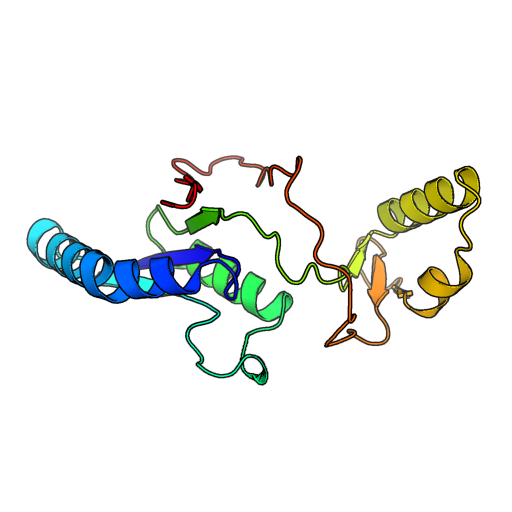3.356 -4.285 1.00 81.75 91 LEU A N 1
ATOM 745 C CA . LEU A 1 91 ? 10.156 3.246 -5.734 1.00 81.75 91 LEU A CA 1
ATOM 746 C C . LEU A 1 91 ? 9.251 2.057 -6.117 1.00 81.75 91 LEU A C 1
ATOM 748 O O . LEU A 1 91 ? 9.309 1.016 -5.454 1.00 81.75 91 LEU A O 1
ATOM 752 N N . PRO A 1 92 ? 8.430 2.187 -7.172 1.00 83.19 92 PRO A N 1
ATOM 753 C CA . PRO A 1 92 ? 7.534 1.121 -7.605 1.00 83.19 92 PRO A CA 1
ATOM 754 C C . PRO A 1 92 ? 8.336 -0.111 -8.024 1.00 83.19 92 PRO A C 1
ATOM 756 O O . PRO A 1 92 ? 9.267 -0.008 -8.819 1.00 83.19 92 PRO A O 1
ATOM 759 N N . GLU A 1 93 ? 7.982 -1.285 -7.505 1.00 84.44 93 GLU A N 1
ATOM 760 C CA . GLU A 1 93 ? 8.684 -2.537 -7.827 1.00 84.44 93 GLU A CA 1
ATOM 761 C C . GLU A 1 93 ? 8.495 -2.955 -9.292 1.00 84.44 93 GLU A C 1
ATOM 763 O O . GLU A 1 93 ? 9.374 -3.588 -9.879 1.00 84.44 93 GLU A O 1
ATOM 768 N N . GLN A 1 94 ? 7.367 -2.558 -9.879 1.00 87.00 94 GLN A N 1
ATOM 769 C CA . GLN A 1 94 ? 7.010 -2.772 -11.271 1.00 87.00 94 GLN A CA 1
ATOM 770 C C . GLN A 1 94 ? 6.376 -1.495 -11.825 1.00 87.00 94 GLN A C 1
ATOM 772 O O . GLN A 1 94 ? 5.556 -0.869 -11.155 1.00 87.00 94 GLN A O 1
ATOM 777 N N . VAL A 1 95 ? 6.766 -1.116 -13.039 1.00 91.62 95 VAL A N 1
ATOM 778 C CA . VAL A 1 95 ? 6.211 0.024 -13.783 1.00 91.62 95 VAL A CA 1
ATOM 779 C C . VAL A 1 95 ? 5.890 -0.451 -15.189 1.00 91.62 95 VAL A C 1
ATOM 781 O O . VAL A 1 95 ? 6.696 -1.176 -15.776 1.00 91.62 95 VAL A O 1
ATOM 784 N N . GLU A 1 96 ? 4.749 -0.065 -15.753 1.00 93.94 96 GLU A N 1
ATOM 785 C CA . GLU A 1 96 ? 4.437 -0.436 -17.133 1.00 93.94 96 GLU A CA 1
ATOM 786 C C . GLU A 1 96 ? 5.507 0.119 -18.090 1.00 93.94 96 GLU A C 1
ATOM 788 O O . GLU A 1 96 ? 6.060 1.202 -17.884 1.00 93.94 96 GLU A O 1
ATOM 793 N N . ALA A 1 97 ? 5.830 -0.610 -19.160 1.00 94.44 97 ALA A N 1
ATOM 794 C CA . ALA A 1 97 ? 6.842 -0.166 -20.113 1.00 94.44 97 ALA A CA 1
ATOM 795 C C . ALA A 1 97 ? 6.524 1.196 -20.746 1.00 94.44 97 ALA A C 1
ATOM 797 O O . ALA A 1 97 ? 7.452 1.967 -20.993 1.00 94.44 97 ALA A O 1
ATOM 798 N N . SER A 1 98 ? 5.247 1.505 -20.979 1.00 94.50 98 SER A N 1
ATOM 799 C CA . SER A 1 98 ? 4.806 2.797 -21.514 1.00 94.50 98 SER A CA 1
ATOM 800 C C . SER A 1 98 ? 5.105 3.949 -20.538 1.00 94.50 98 SER A C 1
ATOM 802 O O . SER A 1 98 ? 5.718 4.949 -20.919 1.00 94.50 98 SER A O 1
ATOM 804 N N . GLU A 1 99 ? 4.763 3.776 -19.262 1.00 95.00 99 GLU A N 1
ATOM 805 C CA . GLU A 1 99 ? 5.000 4.743 -18.188 1.00 95.00 99 GLU A CA 1
ATOM 806 C C . GLU A 1 99 ? 6.493 4.935 -17.921 1.00 95.00 99 GLU A C 1
ATOM 808 O O . GLU A 1 99 ? 6.979 6.062 -17.811 1.00 95.00 99 GLU A O 1
ATOM 813 N N . PHE A 1 100 ? 7.256 3.841 -17.876 1.00 94.06 100 PHE A N 1
ATOM 814 C CA . PHE A 1 100 ? 8.696 3.902 -17.653 1.00 94.06 100 PHE A CA 1
ATOM 815 C C . PHE A 1 100 ? 9.408 4.659 -18.782 1.00 94.06 100 PHE A C 1
ATOM 817 O O . PHE A 1 100 ? 10.279 5.492 -18.530 1.00 94.06 100 PHE A O 1
ATOM 824 N N . GLN A 1 101 ? 8.999 4.434 -20.034 1.00 94.06 101 GLN A N 1
ATOM 825 C CA . GLN A 1 101 ? 9.508 5.190 -21.180 1.00 94.06 101 GLN A CA 1
ATOM 826 C C . GLN A 1 101 ? 9.178 6.682 -21.081 1.00 94.06 101 GLN A C 1
ATOM 828 O O . GLN A 1 101 ? 10.039 7.511 -21.381 1.00 94.06 101 GLN A O 1
ATOM 833 N N . LEU A 1 102 ? 7.974 7.039 -20.624 1.00 95.81 102 LEU A N 1
ATOM 834 C CA . LEU A 1 102 ? 7.599 8.435 -20.401 1.00 95.81 102 LEU A CA 1
ATOM 835 C C . LEU A 1 102 ? 8.505 9.096 -19.350 1.00 95.81 102 LEU A C 1
ATOM 837 O O . LEU A 1 102 ? 8.984 10.211 -19.566 1.00 95.81 102 LEU A O 1
ATOM 841 N N . ILE A 1 103 ? 8.798 8.396 -18.250 1.00 94.06 103 ILE A N 1
ATOM 842 C CA . ILE A 1 103 ? 9.720 8.878 -17.210 1.00 94.06 103 ILE A CA 1
ATOM 843 C C . ILE A 1 103 ? 11.110 9.135 -17.808 1.00 94.06 103 ILE A C 1
ATOM 845 O O . ILE A 1 103 ? 11.659 10.223 -17.625 1.00 94.06 103 ILE A O 1
ATOM 849 N N . LEU A 1 104 ? 11.656 8.188 -18.582 1.00 93.31 104 LEU A N 1
ATOM 850 C CA . LEU A 1 104 ? 12.955 8.351 -19.248 1.00 93.31 104 LEU A CA 1
ATOM 851 C C . LEU A 1 104 ? 12.980 9.573 -20.179 1.00 93.31 104 LEU A C 1
ATOM 853 O O . LEU A 1 104 ? 13.931 10.356 -20.143 1.0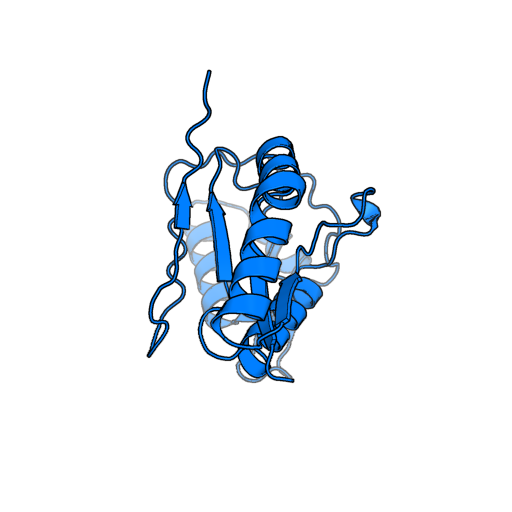0 93.31 104 LEU A O 1
ATOM 857 N N . GLN A 1 105 ? 11.925 9.777 -20.972 1.00 94.44 105 GLN A N 1
ATOM 858 C CA . GLN A 1 105 ? 11.809 10.927 -21.874 1.00 94.44 105 GLN A CA 1
ATOM 859 C C . GLN A 1 105 ? 11.794 12.261 -21.119 1.00 94.44 105 GLN A C 1
ATOM 861 O O . GLN A 1 105 ? 12.454 13.219 -21.534 1.00 94.44 105 GLN A O 1
ATOM 866 N N . VAL A 1 106 ? 11.055 12.341 -20.008 1.00 95.25 106 VAL A N 1
ATOM 867 C CA . VAL A 1 106 ? 11.016 13.544 -19.164 1.00 95.25 106 VAL A CA 1
ATOM 868 C C . VAL A 1 106 ? 12.381 13.787 -18.523 1.00 95.25 106 VAL A C 1
ATOM 870 O O . VAL A 1 106 ? 12.869 14.917 -18.561 1.00 95.25 106 VAL A O 1
ATOM 873 N N . CYS A 1 107 ? 13.043 12.747 -18.008 1.00 93.88 107 CYS A N 1
ATOM 874 C CA . CYS A 1 107 ? 14.392 12.854 -17.456 1.00 93.88 107 CYS A CA 1
ATOM 875 C C . CYS A 1 107 ? 15.388 13.408 -18.482 1.00 93.88 107 CYS A C 1
ATOM 877 O O . CYS A 1 107 ? 16.093 14.369 -18.181 1.00 93.88 107 CYS A O 1
ATOM 879 N N . GLN A 1 108 ? 15.394 12.871 -19.705 1.00 93.00 108 GLN A N 1
ATOM 880 C CA . GLN A 1 108 ? 16.265 13.344 -20.786 1.00 93.00 108 GLN A CA 1
ATOM 881 C C . GLN A 1 108 ? 15.981 14.803 -21.158 1.00 93.00 108 GLN A C 1
ATOM 883 O O . GLN A 1 108 ? 16.913 15.594 -21.296 1.00 93.00 108 GLN A O 1
ATOM 888 N N . ARG A 1 109 ? 14.701 15.192 -21.255 1.00 94.75 109 ARG A N 1
ATOM 889 C CA . ARG A 1 109 ? 14.295 16.580 -21.537 1.00 94.75 109 ARG A CA 1
ATOM 890 C C . ARG A 1 109 ? 14.764 17.557 -20.458 1.00 94.75 109 ARG A C 1
ATOM 892 O O . ARG A 1 109 ? 15.131 18.682 -20.777 1.00 94.75 109 ARG A O 1
ATOM 899 N N . MET A 1 110 ? 14.754 17.125 -19.200 1.00 94.69 110 MET A N 1
ATOM 900 C CA . MET A 1 110 ? 15.219 17.913 -18.056 1.00 94.69 110 MET A CA 1
ATOM 901 C C . MET A 1 110 ? 16.747 17.862 -17.868 1.00 94.69 110 MET A C 1
ATOM 903 O O . MET A 1 110 ? 17.271 18.506 -16.962 1.00 94.69 110 MET A O 1
ATOM 907 N N . GLY A 1 111 ? 17.476 17.106 -18.698 1.00 92.38 111 GLY A N 1
ATOM 908 C CA . GLY A 1 111 ? 18.931 16.955 -18.599 1.00 92.38 111 GLY A CA 1
ATOM 909 C C . GLY A 1 111 ? 19.401 16.025 -17.473 1.00 92.38 111 GLY A C 1
ATOM 910 O O . GLY A 1 111 ? 20.573 16.063 -17.095 1.00 92.38 111 GLY A O 1
ATOM 911 N N . PHE A 1 112 ? 18.519 15.185 -16.925 1.00 93.44 112 PHE A N 1
ATOM 912 C CA . PHE A 1 112 ? 18.881 14.175 -15.931 1.00 93.44 112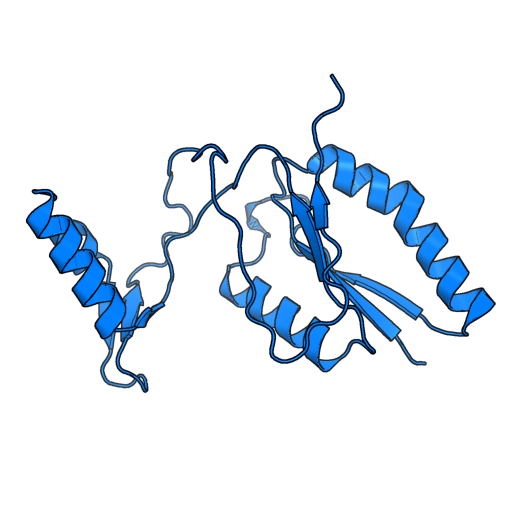 PHE A CA 1
ATOM 913 C C . PHE A 1 112 ? 19.466 12.923 -16.593 1.00 93.44 112 PHE A C 1
ATOM 915 O O . PHE A 1 112 ? 18.984 12.456 -17.624 1.00 93.44 112 PHE A O 1
ATOM 922 N N . LYS A 1 113 ? 20.492 12.340 -15.963 1.00 90.75 113 LYS A N 1
ATOM 923 C CA . LYS A 1 113 ? 21.079 11.064 -16.397 1.00 90.75 113 LYS A CA 1
ATOM 924 C C . LYS A 1 113 ? 20.122 9.910 -16.095 1.00 90.75 113 LYS A C 1
ATOM 926 O O . LYS A 1 113 ? 19.726 9.739 -14.944 1.00 90.75 113 LYS A O 1
ATOM 931 N N . THR A 1 114 ? 19.810 9.094 -17.100 1.00 90.62 114 THR A N 1
ATOM 932 C CA . THR A 1 114 ? 18.913 7.932 -16.971 1.00 90.62 114 THR A CA 1
ATOM 933 C C . THR A 1 114 ? 19.634 6.626 -16.628 1.00 90.62 114 THR A C 1
ATOM 935 O O . THR A 1 114 ? 18.979 5.681 -16.197 1.00 90.62 114 THR A O 1
ATOM 938 N N . ASP A 1 115 ? 20.972 6.589 -16.709 1.00 90.69 115 ASP A N 1
ATOM 939 C CA . ASP A 1 115 ? 21.792 5.382 -16.499 1.00 90.69 115 ASP A CA 1
ATOM 940 C C . ASP A 1 115 ? 21.492 4.644 -15.186 1.00 90.69 115 ASP A C 1
ATOM 942 O O . ASP A 1 115 ? 21.602 3.423 -15.109 1.00 90.69 115 ASP A O 1
ATOM 946 N N . VAL A 1 116 ? 21.174 5.382 -14.117 1.00 88.75 116 VAL A N 1
ATOM 947 C CA . VAL A 1 116 ? 20.870 4.789 -12.805 1.00 88.75 116 VAL A CA 1
ATOM 948 C C . VAL A 1 116 ? 19.526 4.069 -12.851 1.00 88.75 116 VAL A C 1
ATOM 950 O O . VAL A 1 116 ? 19.427 2.937 -12.389 1.00 88.75 116 VAL A O 1
ATOM 953 N N . LEU A 1 117 ? 18.513 4.697 -13.450 1.00 89.00 117 LEU A N 1
ATOM 954 C CA . LEU A 1 117 ? 17.172 4.130 -13.549 1.00 89.00 117 LEU A CA 1
ATOM 955 C C . LEU A 1 117 ? 17.178 2.873 -14.434 1.00 89.00 117 LEU A C 1
ATOM 957 O O . LEU A 1 117 ? 16.633 1.846 -14.041 1.00 89.00 117 LEU A O 1
ATOM 961 N N . GLU A 1 118 ? 17.885 2.919 -15.565 1.00 89.56 118 GLU A N 1
ATOM 962 C CA . GLU A 1 118 ? 18.056 1.785 -16.488 1.00 89.56 118 GLU A CA 1
ATOM 963 C C . GLU A 1 118 ? 18.889 0.633 -15.897 1.00 89.56 118 GLU A C 1
ATOM 965 O O . GLU A 1 118 ? 18.728 -0.517 -16.297 1.00 89.56 118 GLU A O 1
ATOM 970 N N . LYS A 1 119 ? 19.774 0.909 -14.928 1.00 90.94 119 LYS A N 1
ATOM 971 C CA . LYS A 1 119 ? 20.489 -0.136 -14.173 1.00 90.94 119 LYS A CA 1
ATOM 972 C C . LYS A 1 119 ? 19.630 -0.760 -13.079 1.00 90.94 119 LYS A C 1
ATOM 974 O O . LYS A 1 119 ? 19.788 -1.945 -12.800 1.00 90.94 119 LYS A O 1
ATOM 979 N N . CYS A 1 120 ? 18.769 0.025 -12.433 1.00 89.62 120 CYS A N 1
ATOM 980 C CA . CYS A 1 120 ? 17.909 -0.447 -11.346 1.00 89.62 120 CYS A CA 1
ATOM 981 C C . CYS A 1 120 ? 16.709 -1.259 -11.847 1.00 89.62 120 CYS A C 1
ATOM 983 O O . CYS A 1 120 ? 16.244 -2.151 -11.137 1.00 89.62 120 CYS A O 1
ATOM 985 N N . TYR A 1 121 ? 16.224 -0.968 -13.054 1.00 92.81 121 TYR A N 1
ATOM 986 C CA . TYR A 1 121 ? 15.045 -1.596 -13.638 1.00 92.81 121 TYR A CA 1
ATOM 987 C C . TYR A 1 121 ? 15.389 -2.391 -14.891 1.00 92.81 121 TYR A C 1
ATOM 989 O O . TYR A 1 121 ? 16.103 -1.919 -15.771 1.00 92.81 121 TYR A O 1
ATOM 997 N N . ARG A 1 122 ? 14.815 -3.587 -15.013 1.00 93.25 122 ARG A N 1
ATOM 998 C CA . ARG A 1 122 ? 14.941 -4.432 -16.200 1.00 93.25 122 ARG A CA 1
ATOM 999 C C . ARG A 1 122 ? 13.579 -4.654 -16.824 1.00 93.25 122 ARG A C 1
ATOM 1001 O O . ARG A 1 122 ? 12.626 -5.003 -16.136 1.00 93.25 122 ARG A O 1
ATOM 1008 N N . ARG A 1 123 ? 13.516 -4.495 -18.141 1.00 94.25 123 ARG A N 1
ATOM 1009 C CA . ARG A 1 123 ? 12.329 -4.830 -18.921 1.00 94.25 123 ARG A CA 1
ATOM 1010 C C . ARG A 1 123 ? 12.045 -6.331 -18.838 1.00 94.25 123 ARG A C 1
ATOM 1012 O O . ARG A 1 123 ? 12.934 -7.136 -19.108 1.00 94.25 123 ARG A O 1
ATOM 1019 N N . ASP A 1 124 ? 10.814 -6.676 -18.500 1.00 92.12 124 ASP A N 1
ATOM 1020 C CA . ASP A 1 124 ? 10.266 -8.025 -18.488 1.00 92.12 124 ASP A CA 1
ATOM 1021 C C . ASP A 1 124 ? 9.145 -8.130 -19.531 1.00 92.12 124 ASP A C 1
ATOM 1023 O O . ASP A 1 124 ? 8.077 -7.530 -19.398 1.00 92.12 124 ASP A O 1
ATOM 1027 N N . GLU A 1 125 ? 9.403 -8.894 -20.591 1.00 92.56 125 GLU A N 1
ATOM 1028 C CA . GLU A 1 125 ? 8.446 -9.133 -21.677 1.00 92.56 125 GLU A CA 1
ATOM 1029 C C . GLU A 1 125 ? 7.429 -10.239 -21.356 1.00 92.56 125 GLU A C 1
ATOM 1031 O O . GLU A 1 125 ? 6.472 -10.409 -22.106 1.00 92.56 125 GLU A O 1
ATOM 1036 N N . ASN A 1 126 ? 7.593 -10.971 -20.244 1.00 92.56 126 ASN A N 1
ATOM 1037 C CA . ASN A 1 126 ? 6.642 -12.010 -19.829 1.00 92.56 126 ASN A CA 1
ATOM 1038 C C . ASN A 1 126 ? 5.420 -11.440 -19.097 1.00 92.56 126 ASN A C 1
ATOM 1040 O O . ASN A 1 126 ? 4.442 -12.152 -18.869 1.00 92.56 126 ASN A O 1
ATOM 1044 N N . THR A 1 127 ? 5.479 -10.170 -18.702 1.00 88.56 127 THR A N 1
ATOM 1045 C CA . THR A 1 127 ? 4.347 -9.460 -18.103 1.00 88.56 127 THR A CA 1
ATOM 1046 C C . THR A 1 127 ? 3.413 -8.956 -19.203 1.00 88.56 127 THR A C 1
ATOM 1048 O O . THR A 1 127 ? 3.862 -8.541 -20.271 1.00 88.56 127 THR A O 1
ATOM 1051 N N . ILE A 1 128 ? 2.099 -9.017 -18.968 1.00 89.81 128 ILE A N 1
ATOM 1052 C CA . ILE A 1 128 ? 1.082 -8.505 -19.895 1.00 89.81 128 ILE A CA 1
ATOM 1053 C C . ILE A 1 128 ? 0.269 -7.438 -19.145 1.00 89.81 128 ILE A C 1
ATOM 1055 O O . ILE A 1 128 ? -0.505 -7.811 -18.261 1.00 89.81 128 ILE A O 1
ATOM 1059 N N . PRO A 1 129 ? 0.424 -6.139 -19.473 1.00 90.88 129 PRO A N 1
ATOM 1060 C CA . PRO A 1 129 ? 1.345 -5.584 -20.474 1.00 90.88 129 PRO A CA 1
ATOM 1061 C C . PRO A 1 129 ? 2.832 -5.664 -20.051 1.00 90.88 129 PRO A C 1
ATOM 1063 O O . PRO A 1 129 ? 3.124 -5.797 -18.857 1.00 90.88 129 PRO A O 1
ATOM 1066 N N . PRO A 1 130 ? 3.786 -5.554 -21.005 1.00 93.56 130 PRO A N 1
ATOM 1067 C CA . PRO A 1 130 ? 5.214 -5.555 -20.699 1.00 93.56 130 PRO A CA 1
ATOM 1068 C C . PRO A 1 130 ? 5.576 -4.463 -19.697 1.00 93.56 130 PRO A C 1
ATOM 1070 O O . PRO A 1 130 ? 5.134 -3.321 -19.821 1.00 93.56 130 PRO A O 1
ATOM 1073 N N . SER A 1 131 ? 6.423 -4.799 -18.734 1.00 94.38 131 SER A N 1
ATOM 1074 C CA . SER A 1 131 ? 6.736 -3.945 -17.590 1.00 94.38 131 SER A CA 1
ATOM 1075 C C . SER A 1 131 ? 8.234 -3.901 -17.314 1.00 94.38 131 SER A C 1
ATOM 1077 O O . SER A 1 131 ? 8.987 -4.775 -17.730 1.00 94.38 131 SER A O 1
ATOM 1079 N N . PHE A 1 132 ? 8.691 -2.878 -16.606 1.00 92.94 132 PHE A N 1
ATOM 1080 C CA . PHE A 1 132 ? 10.027 -2.807 -16.031 1.00 92.94 132 PHE A CA 1
ATOM 1081 C C . PHE A 1 132 ? 9.965 -3.211 -14.561 1.00 92.94 132 PHE A C 1
ATOM 1083 O O . PHE A 1 132 ? 9.271 -2.580 -13.766 1.00 92.94 132 PHE A O 1
ATOM 1090 N N . CYS A 1 133 ? 10.722 -4.244 -14.206 1.00 91.00 133 CYS A N 1
ATOM 1091 C CA . CYS A 1 133 ? 10.809 -4.785 -12.857 1.00 91.00 133 CYS A CA 1
ATOM 1092 C C . CYS A 1 133 ? 12.107 -4.326 -12.190 1.00 91.00 133 CYS A C 1
ATOM 1094 O O . CYS A 1 133 ? 13.180 -4.336 -12.804 1.00 91.00 133 CYS A O 1
ATOM 1096 N N . MET A 1 134 ? 12.024 -3.942 -10.922 1.00 88.12 134 MET A N 1
ATOM 1097 C CA . MET A 1 134 ? 13.188 -3.551 -10.134 1.00 88.12 134 MET A CA 1
ATOM 1098 C C . MET A 1 134 ? 14.052 -4.778 -9.808 1.00 88.12 134 MET A C 1
ATOM 1100 O O . MET A 1 134 ? 13.557 -5.782 -9.300 1.00 88.12 134 MET A O 1
ATOM 1104 N N . LEU A 1 135 ? 15.353 -4.704 -10.099 1.00 84.56 135 LEU A N 1
ATOM 1105 C CA . LEU A 1 135 ? 16.278 -5.837 -9.951 1.00 84.56 135 LEU A CA 1
ATOM 1106 C C . LEU A 1 135 ? 16.653 -6.134 -8.503 1.00 84.56 135 LEU A C 1
ATOM 1108 O O . LEU A 1 135 ? 16.796 -7.292 -8.116 1.00 84.56 135 LEU A O 1
ATOM 1112 N N . GLU A 1 136 ? 16.795 -5.086 -7.706 1.00 72.94 136 GLU A N 1
ATOM 1113 C CA . GLU A 1 136 ? 16.933 -5.184 -6.265 1.00 72.94 136 GLU A CA 1
ATOM 1114 C C . GLU A 1 136 ? 15.819 -4.335 -5.674 1.00 72.94 136 GLU A C 1
ATOM 1116 O O . GLU A 1 136 ? 15.901 -3.111 -5.794 1.00 72.94 136 GLU A O 1
ATOM 1121 N N . PRO A 1 137 ? 14.794 -4.925 -5.031 1.00 59.00 137 PRO A N 1
ATOM 1122 C CA . PRO A 1 137 ? 13.895 -4.153 -4.195 1.00 59.00 137 PRO A CA 1
ATOM 1123 C C . PRO A 1 137 ? 14.786 -3.507 -3.144 1.00 59.00 137 PRO A C 1
ATOM 1125 O O . PRO A 1 137 ? 15.263 -4.178 -2.221 1.00 59.00 137 PRO A O 1
ATOM 1128 N N . SER A 1 138 ? 15.114 -2.228 -3.319 1.00 52.91 138 SER A N 1
ATOM 1129 C CA . SER A 1 138 ? 15.939 -1.515 -2.366 1.00 52.91 138 SER A CA 1
ATOM 1130 C C . SER A 1 138 ? 15.112 -1.443 -1.093 1.00 52.91 138 SER A C 1
ATOM 1132 O O . SER A 1 138 ? 14.294 -0.543 -0.930 1.00 52.91 138 SER A O 1
ATOM 1134 N N . ARG A 1 139 ? 15.299 -2.412 -0.184 1.00 48.84 139 ARG A N 1
ATOM 1135 C CA . ARG A 1 139 ? 14.573 -2.488 1.094 1.00 48.84 139 ARG A CA 1
ATOM 1136 C C . ARG A 1 139 ? 14.693 -1.191 1.892 1.00 48.84 139 ARG A C 1
ATOM 1138 O O . ARG A 1 139 ? 13.916 -0.971 2.808 1.00 48.84 139 ARG A O 1
ATOM 1145 N N . ARG A 1 140 ? 15.697 -0.374 1.561 1.00 44.19 140 ARG A N 1
ATOM 1146 C CA . ARG A 1 140 ? 15.882 1.012 1.972 1.00 44.19 140 ARG A CA 1
ATOM 1147 C C . ARG A 1 140 ? 16.522 1.769 0.819 1.00 44.19 140 ARG A C 1
ATOM 1149 O O . ARG A 1 140 ? 17.750 1.844 0.749 1.00 44.19 140 ARG A O 1
ATOM 1156 N N . CYS A 1 141 ? 15.725 2.368 -0.056 1.00 37.47 141 CYS A N 1
ATOM 1157 C CA . CYS A 1 141 ? 16.215 3.607 -0.635 1.00 37.47 141 CYS A CA 1
ATOM 1158 C C . CYS A 1 141 ? 16.274 4.596 0.531 1.00 37.47 141 CYS A C 1
ATOM 1160 O O . CYS A 1 141 ? 15.243 5.007 1.046 1.00 37.47 141 CYS A O 1
ATOM 1162 N N . LYS A 1 142 ? 17.476 4.877 1.049 1.00 33.69 142 LYS A N 1
ATOM 1163 C CA . LYS A 1 142 ? 17.678 5.941 2.040 1.00 33.69 142 LYS A CA 1
ATOM 1164 C C . LYS A 1 142 ? 17.350 7.253 1.333 1.00 33.69 142 LYS A C 1
ATOM 1166 O O . LYS A 1 142 ? 18.235 7.820 0.699 1.00 33.69 142 LYS A O 1
ATOM 1171 N N . GLN A 1 143 ? 16.093 7.671 1.324 1.00 44.25 143 GLN A N 1
ATOM 1172 C CA . GLN A 1 143 ? 15.666 8.792 0.500 1.00 44.25 143 GLN A CA 1
ATOM 1173 C C . GLN A 1 143 ? 14.858 9.796 1.302 1.00 44.25 143 GLN A C 1
ATOM 1175 O O . GLN A 1 143 ? 14.185 9.480 2.274 1.00 44.25 143 GLN A O 1
ATOM 1180 N N . THR A 1 144 ? 15.087 11.045 0.920 1.00 34.47 144 THR A N 1
ATOM 1181 C CA . THR A 1 144 ? 14.729 12.271 1.617 1.00 34.47 144 THR A CA 1
ATOM 1182 C C . THR A 1 144 ? 13.243 12.322 1.918 1.00 34.47 144 THR A C 1
ATOM 1184 O O . THR A 1 144 ? 12.444 12.116 1.010 1.00 34.47 144 THR A O 1
ATOM 1187 N N . SER A 1 145 ? 12.894 12.675 3.155 1.00 34.25 145 SER A N 1
ATOM 1188 C CA . SER A 1 145 ? 11.548 13.094 3.542 1.00 34.25 145 SER A CA 1
ATOM 1189 C C . SER A 1 145 ? 11.016 14.104 2.521 1.00 34.25 145 SER A C 1
ATOM 1191 O O . SER A 1 145 ? 11.417 15.270 2.526 1.00 34.25 145 SER A O 1
ATOM 1193 N N . VAL A 1 146 ? 10.158 13.665 1.604 1.00 42.06 146 VAL A N 1
ATOM 1194 C CA . VAL A 1 146 ? 9.431 14.588 0.736 1.00 42.06 146 VAL A CA 1
ATOM 1195 C C . VAL A 1 146 ? 8.321 15.171 1.604 1.00 42.06 146 VAL A C 1
ATOM 1197 O O . VAL A 1 146 ? 7.548 14.432 2.212 1.00 42.06 146 VAL A O 1
ATOM 1200 N N . GLN A 1 147 ? 8.283 16.495 1.738 1.00 36.47 147 GLN A N 1
ATOM 1201 C CA . GLN A 1 147 ? 7.219 17.173 2.476 1.00 36.47 147 GLN A CA 1
ATOM 1202 C C . GLN A 1 147 ? 5.924 17.148 1.667 1.00 36.47 147 GLN A C 1
ATOM 1204 O O . GLN A 1 147 ? 5.940 17.384 0.454 1.00 36.47 147 GLN A O 1
ATOM 1209 N N . ALA A 1 148 ? 4.806 16.916 2.354 1.00 40.06 148 ALA A N 1
ATOM 1210 C CA . ALA A 1 148 ? 3.482 16.941 1.761 1.00 40.06 148 ALA A CA 1
ATOM 1211 C C . ALA A 1 148 ? 3.040 18.342 1.384 1.00 40.06 148 ALA A C 1
ATOM 1213 O O . ALA A 1 148 ? 2.342 19.007 2.135 1.00 40.06 148 ALA A O 1
ATOM 1214 N N . SER A 1 149 ? 3.461 18.799 0.203 1.00 39.72 149 SER A N 1
ATOM 1215 C CA . SER A 1 149 ? 2.892 20.016 -0.363 1.00 39.72 149 SER A CA 1
ATOM 1216 C C . SER A 1 149 ? 1.665 19.740 -1.222 1.00 39.72 149 SER A C 1
ATOM 1218 O O . SER A 1 149 ? 0.716 20.473 -1.025 1.00 39.72 149 SER A O 1
ATOM 1220 N N . ASN A 1 150 ? 1.592 18.719 -2.096 1.00 32.09 150 ASN A N 1
ATOM 1221 C CA . ASN A 1 150 ? 0.406 18.518 -2.960 1.00 32.09 150 ASN A CA 1
ATOM 1222 C C . ASN A 1 150 ? 0.337 17.126 -3.636 1.00 32.09 150 ASN A C 1
ATOM 1224 O O . ASN A 1 150 ? 0.530 17.014 -4.844 1.00 32.09 150 ASN A O 1
ATOM 1228 N N . ALA A 1 151 ? 0.015 16.061 -2.901 1.00 33.16 151 ALA A N 1
ATOM 1229 C CA . ALA A 1 151 ? -0.294 14.761 -3.512 1.00 33.16 151 ALA A CA 1
ATOM 1230 C C . ALA A 1 151 ? -1.583 14.210 -2.904 1.00 33.16 151 ALA A C 1
ATOM 1232 O O . ALA A 1 151 ? -1.584 13.644 -1.813 1.00 33.16 151 ALA A O 1
ATOM 1233 N N . PHE A 1 152 ? -2.689 14.430 -3.611 1.00 31.23 152 PHE A N 1
ATOM 1234 C CA . PHE A 1 152 ? -3.936 13.709 -3.399 1.00 31.23 152 PHE A CA 1
ATOM 1235 C C . PHE A 1 152 ? -3.808 12.355 -4.099 1.00 31.23 152 PHE A C 1
ATOM 1237 O O . PHE A 1 152 ? -3.680 12.309 -5.321 1.00 31.23 152 PHE A O 1
ATOM 1244 N N . PHE A 1 153 ? -3.857 11.252 -3.352 1.00 34.56 153 PHE A N 1
ATOM 1245 C CA . PHE A 1 153 ? -4.162 9.960 -3.961 1.00 34.56 153 PHE A CA 1
ATOM 1246 C C . PHE A 1 153 ? -5.654 9.944 -4.298 1.00 34.56 153 PHE A C 1
ATOM 1248 O O . PHE A 1 153 ? -6.499 9.859 -3.407 1.00 34.56 153 PHE A O 1
ATOM 1255 N N . TYR A 1 154 ? -5.974 10.026 -5.587 1.00 29.77 154 TYR A N 1
ATOM 1256 C CA . TYR A 1 154 ? -7.248 9.533 -6.088 1.00 29.77 154 TYR A CA 1
ATOM 1257 C C . TYR A 1 154 ? -7.110 8.019 -6.231 1.00 29.77 154 TYR A C 1
ATOM 1259 O O . TYR A 1 154 ? -6.347 7.536 -7.062 1.00 29.77 154 TYR A O 1
ATOM 1267 N N . MET A 1 155 ? -7.811 7.267 -5.387 1.00 31.38 155 MET A N 1
ATOM 1268 C CA . MET A 1 155 ? -8.116 5.874 -5.692 1.00 31.38 155 MET A CA 1
ATOM 1269 C C . MET A 1 155 ? -9.359 5.925 -6.581 1.00 31.38 155 MET A C 1
ATOM 1271 O O . MET A 1 155 ? -10.426 6.340 -6.119 1.00 31.38 155 MET A O 1
ATOM 1275 N N . GLU A 1 156 ? -9.190 5.647 -7.872 1.00 27.17 156 GLU A N 1
ATOM 1276 C CA . GLU A 1 156 ? -10.278 5.727 -8.842 1.00 27.17 156 GLU A CA 1
ATOM 1277 C C . GLU A 1 156 ? -11.337 4.669 -8.503 1.00 27.17 156 GLU A C 1
ATOM 1279 O O . GLU A 1 156 ? -11.059 3.479 -8.360 1.00 27.17 156 GLU A O 1
ATOM 1284 N N . ARG A 1 157 ? -12.546 5.177 -8.261 1.00 36.75 157 ARG A N 1
ATOM 1285 C CA . ARG A 1 157 ? -13.786 4.454 -8.016 1.00 36.75 157 ARG A CA 1
ATOM 1286 C C . ARG A 1 157 ? -14.428 4.231 -9.374 1.00 36.75 157 ARG A C 1
ATOM 1288 O O . ARG A 1 157 ? -14.816 5.220 -9.973 1.00 36.75 157 ARG A O 1
ATOM 1295 N N . ASP A 1 158 ? -14.762 3.014 -9.742 1.00 36.72 158 ASP A N 1
ATOM 1296 C CA . ASP A 1 158 ? -16.166 2.830 -10.095 1.00 36.72 158 ASP A CA 1
ATOM 1297 C C . ASP A 1 158 ? -16.762 2.063 -8.913 1.00 36.72 158 ASP A C 1
ATOM 1299 O O . ASP A 1 158 ? -16.636 0.850 -8.808 1.00 36.72 158 ASP A O 1
ATOM 1303 N N . SER A 1 159 ? -17.324 2.822 -7.960 1.00 36.75 159 SER A N 1
ATOM 1304 C CA . SER A 1 159 ? -17.913 2.375 -6.681 1.00 36.75 159 SER A CA 1
ATOM 1305 C C . SER A 1 159 ? -16.956 2.090 -5.499 1.00 36.75 159 SER A C 1
ATOM 1307 O O . SER A 1 159 ? -16.924 1.001 -4.939 1.00 36.75 159 SER A O 1
ATOM 1309 N N . LEU A 1 160 ? -16.237 3.103 -4.999 1.00 37.31 160 LEU A N 1
ATOM 1310 C CA . LEU A 1 160 ? -16.120 3.232 -3.533 1.00 37.31 160 LEU A CA 1
ATOM 1311 C C . LEU A 1 160 ? -17.319 4.101 -3.134 1.00 37.31 160 LEU A C 1
ATOM 1313 O O . LEU A 1 160 ? -17.587 5.071 -3.822 1.00 37.31 160 LEU A O 1
ATOM 1317 N N . ASP A 1 161 ? -18.049 3.823 -2.067 1.00 32.69 161 ASP A N 1
ATOM 1318 C CA . ASP A 1 161 ? -18.930 4.805 -1.425 1.00 32.69 161 ASP A CA 1
ATOM 1319 C C . ASP A 1 161 ? -18.432 4.939 0.016 1.00 32.69 161 ASP A C 1
ATOM 1321 O O . ASP A 1 161 ? -18.211 3.946 0.699 1.00 32.69 161 ASP A O 1
ATOM 1325 N N . LEU A 1 162 ? -18.150 6.174 0.446 1.00 34.06 162 LEU A N 1
ATOM 1326 C CA . LEU A 1 162 ? -17.499 6.533 1.720 1.00 34.06 162 LEU A CA 1
ATOM 1327 C C . LEU A 1 162 ? -16.044 6.041 1.928 1.00 34.06 162 LEU A C 1
ATOM 1329 O O . LEU A 1 162 ? -15.739 5.262 2.828 1.00 34.06 162 LEU A O 1
ATOM 1333 N N . LEU A 1 163 ? -15.092 6.627 1.196 1.00 38.12 163 LEU A N 1
ATOM 1334 C CA . LEU A 1 163 ? -13.715 6.756 1.691 1.00 38.12 163 LEU A CA 1
ATOM 1335 C C . LEU A 1 163 ? -13.673 7.922 2.701 1.00 38.12 163 LEU A C 1
ATOM 1337 O O . LEU A 1 163 ? -13.743 9.082 2.297 1.00 38.12 163 LEU A O 1
ATOM 1341 N N . HIS A 1 164 ? -13.619 7.637 4.005 1.00 42.56 164 HIS A N 1
ATOM 1342 C CA . HIS A 1 164 ? -13.439 8.670 5.033 1.00 42.56 164 HIS A CA 1
ATOM 1343 C C . HIS A 1 164 ? -11.944 8.913 5.269 1.00 42.56 164 HIS A C 1
ATOM 1345 O O . HIS A 1 164 ? -11.241 8.065 5.821 1.00 42.56 164 HIS A O 1
ATOM 1351 N N . PHE A 1 165 ? -11.462 10.090 4.870 1.00 42.91 165 PHE A N 1
ATOM 1352 C CA . PHE A 1 165 ? -10.144 10.587 5.255 1.00 42.91 165 PHE A CA 1
ATOM 1353 C C . PHE A 1 165 ? -10.250 11.313 6.595 1.00 42.91 165 PHE A C 1
ATOM 1355 O O . PHE A 1 165 ? -11.103 12.184 6.764 1.00 42.91 165 PHE A O 1
ATOM 1362 N N . ILE A 1 166 ? -9.376 10.973 7.540 1.00 49.03 166 ILE A N 1
ATOM 1363 C CA . ILE A 1 166 ? -9.159 11.788 8.734 1.00 49.03 166 ILE A CA 1
ATOM 1364 C C . ILE A 1 166 ? -7.865 12.562 8.488 1.00 49.03 166 ILE A C 1
ATOM 1366 O O . ILE A 1 166 ? -6.771 11.997 8.530 1.00 49.03 166 ILE A O 1
ATOM 1370 N N . THR A 1 167 ? -7.994 13.855 8.192 1.00 37.16 167 THR A N 1
ATOM 1371 C CA . THR A 1 167 ? -6.851 14.771 8.164 1.00 37.16 167 THR A CA 1
ATOM 1372 C C . THR A 1 167 ? -6.460 15.092 9.600 1.00 37.16 167 THR A C 1
ATOM 1374 O O . THR A 1 167 ? -7.267 15.626 10.362 1.00 37.16 167 THR A O 1
ATOM 1377 N N . ILE A 1 168 ? -5.229 14.758 9.976 1.00 47.00 168 ILE A N 1
ATOM 1378 C CA . ILE A 1 168 ? -4.652 15.091 11.274 1.00 47.00 168 ILE A CA 1
ATOM 1379 C C . ILE A 1 168 ? -3.812 16.351 11.062 1.00 47.00 168 ILE A C 1
ATOM 1381 O O . ILE A 1 168 ? -2.645 16.281 10.697 1.00 47.00 168 ILE A O 1
ATOM 1385 N N . SER A 1 169 ? -4.408 17.528 11.251 1.00 40.16 169 SER A N 1
ATOM 1386 C CA . SER A 1 169 ? -3.617 18.745 11.455 1.00 40.16 169 SER A CA 1
ATOM 1387 C C . SER A 1 169 ? -3.150 18.748 12.908 1.00 40.16 169 SER A C 1
ATOM 1389 O O . SER A 1 169 ? -3.998 18.775 13.806 1.00 40.16 169 SER A O 1
ATOM 1391 N N . GLY A 1 170 ? -1.837 18.682 13.140 1.00 36.94 170 GLY A N 1
ATOM 1392 C CA . GLY A 1 170 ? -1.256 18.586 14.477 1.00 36.94 170 GLY A CA 1
ATOM 1393 C C . GLY A 1 170 ? -1.823 19.630 15.443 1.00 36.94 170 GLY A C 1
ATOM 1394 O O . GLY A 1 170 ? -1.778 20.833 15.183 1.00 36.94 170 GLY A O 1
ATOM 1395 N N . CYS A 1 171 ? -2.346 19.173 16.583 1.00 32.22 171 CYS A N 1
ATOM 1396 C CA . CYS A 1 171 ? -2.516 20.038 17.744 1.00 32.22 171 CYS A CA 1
ATOM 1397 C C . CYS A 1 171 ? -1.117 20.381 18.272 1.00 32.22 171 CYS A C 1
ATOM 1399 O O . CYS A 1 171 ? -0.486 19.549 18.924 1.00 32.22 171 CYS A O 1
ATOM 1401 N N . LYS A 1 172 ? -0.632 21.587 17.968 1.00 35.06 172 LYS A N 1
ATOM 1402 C CA . LYS A 1 172 ? 0.331 22.263 18.845 1.00 35.06 172 LYS A CA 1
ATOM 1403 C C . LYS A 1 172 ? -0.375 22.783 20.089 1.00 35.06 172 LYS A C 1
ATOM 1405 O O . LYS A 1 172 ? -1.548 23.201 19.958 1.00 35.06 172 LYS A O 1
#

Organism: Danio rerio (NCBI:txid7955)

InterPro domains:
  IPR001680 WD40 repeat [SM00320] (914-951)
  IPR001680 WD40 repeat [SM00320] (999-1037)
  IPR001680 WD40 repeat [SM00320] (1171-1208)
  IPR001680 WD40 repeat [SM00320] (1254-1291)
  IPR001680 WD40 repeat [SM00320] (1294-1331)
  IPR007111 NACHT nucleoside triphosphatase [PF05729] (348-474)
  IPR011044 Quinoprotein amine dehydrogenase, beta chain-like [SSF50969] (1008-1303)
  IPR011047 Quinoprotein alcohol dehydrogenase-like superfamily [SSF50998] (1230-1558)
  IPR015943 WD40/YVTN repeat-like-containing domain superfamily [G3DSA:2.130.10.10] (884-1223)
  IPR015943 WD40/YVTN repeat-like-containing domain superfamily [G3DSA:2.130.10.10] (1224-1440)
  IPR027417 P-loop containing nucleoside triphosphate hydrolase [G3DSA:3.40.50.300] (327-487)
  IPR027417 P-loop containing nucleoside triphosphate hydrolase [SSF52540] (328-573)
  IPR052752 NACHT and WD repeat domain-containing protein [PTHR19871] (6-1547)
  IPR057588 NWD1/2-like, winged helix-turn-helix domain [PF25469] (559-639)